Protein AF-A0A2G6GZA6-F1 (afdb_monomer_lite)

Secondary structure (DSSP, 8-state):
-HHHHHTT------S-GGGG---TT--EEE-TTT-EEEETTT--EEEPPPPPHHHHHHHHTTS--

Foldseek 3Di:
DVVCLQQLNDDWAFDPCVQQVDDPPWDKDADQAFQWIAGPRPGGIGGTDHDDPSSVVQNVVSGPD

pLDDT: mean 92.7, std 5.53, range [72.56, 97.94]

Sequence (65 aa):
ERNAINAAFPIMEARDVEALALETGDELEIDLHSGAMKNLSRGGQGMARPFSEVQMDIYKRGGLF

Radius of gyration: 12.83 Å; chains: 1; bounding box: 30×22×31 Å

Structure (mmCIF, N/CA/C/O backbone):
data_AF-A0A2G6GZA6-F1
#
_entry.id   AF-A0A2G6GZA6-F1
#
loop_
_atom_site.group_PDB
_atom_site.id
_atom_site.type_symbol
_atom_site.label_atom_id
_atom_site.label_alt_id
_atom_site.label_comp_id
_atom_site.label_asym_id
_atom_site.label_entity_id
_atom_site.label_seq_id
_atom_site.pdbx_PDB_ins_code
_atom_site.Cartn_x
_atom_site.Cartn_y
_atom_site.Cartn_z
_atom_site.occupancy
_atom_site.B_iso_or_equiv
_atom_site.auth_seq_id
_atom_site.auth_comp_id
_atom_site.auth_asym_id
_atom_site.auth_atom_id
_atom_site.pdbx_PDB_model_num
ATOM 1 N N . GLU A 1 1 ? 12.870 4.359 -2.574 1.00 72.56 1 GLU A N 1
ATOM 2 C CA . GLU A 1 1 ? 12.043 3.619 -3.554 1.00 72.56 1 GLU A CA 1
ATOM 3 C C . GLU A 1 1 ? 12.820 2.653 -4.445 1.00 72.56 1 GLU A C 1
ATOM 5 O O . GLU A 1 1 ? 12.511 1.471 -4.445 1.00 72.56 1 GLU A O 1
ATOM 10 N N . ARG A 1 2 ? 13.862 3.110 -5.155 1.00 82.12 2 ARG A N 1
ATOM 11 C CA . ARG A 1 2 ? 14.584 2.305 -6.162 1.00 82.12 2 ARG A CA 1
ATOM 12 C C . ARG A 1 2 ? 14.993 0.889 -5.721 1.00 82.12 2 ARG A C 1
ATOM 14 O O . ARG A 1 2 ? 14.754 -0.056 -6.457 1.00 82.12 2 ARG A O 1
ATOM 21 N N . ASN A 1 3 ? 15.590 0.723 -4.538 1.00 87.25 3 ASN A N 1
ATOM 22 C CA . ASN A 1 3 ? 16.050 -0.601 -4.089 1.00 87.25 3 ASN A CA 1
ATOM 23 C C . ASN A 1 3 ? 14.889 -1.572 -3.823 1.00 87.25 3 ASN A C 1
ATOM 25 O O . ASN A 1 3 ? 15.009 -2.749 -4.137 1.00 87.25 3 ASN A O 1
ATOM 29 N N . ALA A 1 4 ? 13.774 -1.070 -3.285 1.00 85.19 4 ALA A N 1
ATOM 30 C CA . ALA A 1 4 ? 12.575 -1.868 -3.051 1.00 85.19 4 ALA A CA 1
ATOM 31 C C . ALA A 1 4 ? 11.968 -2.336 -4.379 1.00 85.19 4 ALA A C 1
ATOM 33 O O . ALA A 1 4 ? 11.743 -3.527 -4.558 1.00 85.19 4 ALA A O 1
ATOM 34 N N . ILE A 1 5 ? 11.828 -1.421 -5.346 1.00 81.69 5 ILE A N 1
ATOM 35 C CA . ILE A 1 5 ? 11.350 -1.741 -6.698 1.00 81.69 5 ILE A CA 1
ATOM 36 C C . ILE A 1 5 ? 12.244 -2.806 -7.346 1.00 81.69 5 ILE A C 1
ATOM 38 O O . ILE A 1 5 ? 11.741 -3.810 -7.837 1.00 81.69 5 ILE A O 1
ATOM 42 N N . ASN A 1 6 ? 13.569 -2.637 -7.287 1.00 82.69 6 ASN A N 1
ATOM 43 C CA . ASN A 1 6 ? 14.512 -3.592 -7.876 1.00 82.69 6 ASN A CA 1
ATOM 44 C C . ASN A 1 6 ? 14.414 -4.999 -7.268 1.00 82.69 6 ASN A C 1
ATOM 46 O O . ASN A 1 6 ? 14.702 -5.968 -7.963 1.00 82.69 6 ASN A O 1
ATOM 50 N N . ALA A 1 7 ? 14.015 -5.101 -6.000 1.00 87.81 7 ALA A N 1
ATOM 51 C CA . ALA A 1 7 ? 13.845 -6.355 -5.272 1.00 87.81 7 ALA A CA 1
ATOM 52 C C . ALA A 1 7 ? 12.399 -6.893 -5.303 1.00 87.81 7 ALA A C 1
ATOM 54 O O . ALA A 1 7 ? 12.079 -7.789 -4.529 1.00 87.81 7 ALA A O 1
ATOM 55 N N . ALA A 1 8 ? 11.513 -6.305 -6.122 1.00 88.81 8 ALA A N 1
ATOM 56 C CA . ALA A 1 8 ? 10.068 -6.563 -6.111 1.00 88.81 8 ALA A CA 1
ATOM 57 C C . ALA A 1 8 ? 9.416 -6.454 -4.720 1.00 88.81 8 ALA A C 1
ATOM 59 O O . ALA A 1 8 ? 8.396 -7.080 -4.439 1.00 88.81 8 ALA A O 1
ATOM 60 N N . PHE A 1 9 ? 9.974 -5.617 -3.848 1.00 92.62 9 PHE A N 1
ATOM 61 C CA . PHE A 1 9 ? 9.352 -5.279 -2.580 1.00 92.62 9 PHE A CA 1
ATOM 62 C C . PHE A 1 9 ? 8.329 -4.156 -2.809 1.00 92.62 9 PHE A C 1
ATOM 64 O O . PHE A 1 9 ? 8.722 -3.055 -3.219 1.00 92.62 9 PHE A O 1
ATOM 71 N N . PRO A 1 10 ? 7.026 -4.406 -2.586 1.00 90.50 10 PRO A N 1
ATOM 72 C CA . PRO A 1 10 ? 6.000 -3.446 -2.938 1.00 90.50 10 PRO A CA 1
ATOM 73 C C . PRO A 1 10 ? 6.005 -2.274 -1.955 1.00 90.50 10 PRO A C 1
ATOM 75 O O . PRO A 1 10 ? 5.952 -2.461 -0.742 1.00 90.50 10 PRO A O 1
ATOM 78 N N . ILE A 1 11 ? 6.074 -1.054 -2.486 1.00 92.56 11 ILE A N 1
ATOM 79 C CA . ILE A 1 11 ? 6.073 0.185 -1.705 1.00 92.56 11 ILE A CA 1
ATOM 80 C C . ILE A 1 11 ? 5.144 1.209 -2.354 1.00 92.56 11 ILE A C 1
ATOM 82 O O . ILE A 1 11 ? 5.171 1.389 -3.569 1.00 92.56 11 ILE A O 1
ATOM 86 N N . MET A 1 12 ? 4.329 1.884 -1.551 1.00 92.62 12 MET A N 1
ATOM 87 C CA . MET A 1 12 ? 3.372 2.889 -2.017 1.00 92.62 12 MET A CA 1
ATOM 88 C C . MET A 1 12 ? 3.493 4.157 -1.177 1.00 92.62 12 MET A C 1
ATOM 90 O O . MET A 1 12 ? 3.804 4.097 0.010 1.00 92.62 12 MET A O 1
ATOM 94 N N . GLU A 1 13 ? 3.236 5.303 -1.800 1.00 93.31 13 GLU A N 1
ATOM 95 C CA . GLU A 1 13 ? 3.159 6.598 -1.125 1.00 93.31 13 GLU A CA 1
ATOM 96 C C . GLU A 1 13 ? 1.685 6.934 -0.875 1.00 93.31 13 GLU A C 1
ATOM 98 O O . GLU A 1 13 ? 0.883 6.914 -1.807 1.00 93.31 13 GLU A O 1
ATOM 103 N N . ALA A 1 14 ? 1.321 7.264 0.360 1.00 93.69 14 ALA A N 1
ATOM 104 C CA . ALA A 1 14 ? -0.014 7.725 0.722 1.00 93.69 14 ALA A CA 1
ATOM 105 C C . ALA A 1 14 ? 0.109 8.982 1.581 1.00 93.69 14 ALA A C 1
ATOM 107 O O . ALA A 1 14 ? 0.933 9.026 2.493 1.00 93.69 14 ALA A O 1
ATOM 108 N N . ARG A 1 15 ? -0.689 10.009 1.270 1.00 90.19 15 ARG A N 1
ATOM 109 C CA . ARG A 1 15 ? -0.632 11.297 1.980 1.00 90.19 15 ARG A CA 1
ATOM 110 C C . ARG A 1 15 ? -1.500 11.342 3.232 1.00 90.19 15 ARG A C 1
ATOM 112 O O . ARG A 1 15 ? -1.141 12.057 4.151 1.00 90.19 15 ARG A O 1
ATOM 119 N N . ASP A 1 16 ? -2.575 10.557 3.257 1.00 86.38 16 ASP A N 1
ATOM 120 C CA . ASP A 1 16 ? -3.597 10.590 4.309 1.00 86.38 16 ASP A CA 1
ATOM 121 C C . ASP A 1 16 ? -3.760 9.199 4.945 1.00 86.38 16 ASP A C 1
ATOM 123 O O . ASP A 1 16 ? -4.828 8.583 4.904 1.00 86.38 16 ASP A O 1
ATOM 127 N N . VAL A 1 17 ? -2.671 8.649 5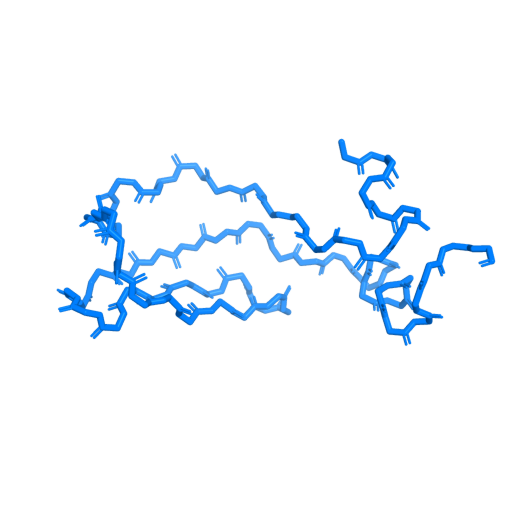.491 1.00 92.00 17 VAL A N 1
ATOM 128 C CA . VAL A 1 17 ? -2.691 7.327 6.152 1.00 92.00 17 VAL A CA 1
ATOM 129 C C . VAL A 1 17 ? -3.458 7.352 7.473 1.00 92.00 17 VAL A C 1
ATOM 131 O O . VAL A 1 17 ? -3.950 6.323 7.929 1.00 92.00 17 VAL A O 1
ATOM 134 N N . GLU A 1 18 ? -3.617 8.530 8.070 1.00 93.31 18 GLU A N 1
ATOM 135 C CA . GLU A 1 18 ? -4.352 8.760 9.309 1.00 93.31 18 GLU A CA 1
ATOM 136 C C . GLU A 1 18 ? -5.833 8.375 9.173 1.00 93.31 18 GLU A C 1
ATOM 138 O O . GLU A 1 18 ? -6.436 7.910 10.140 1.0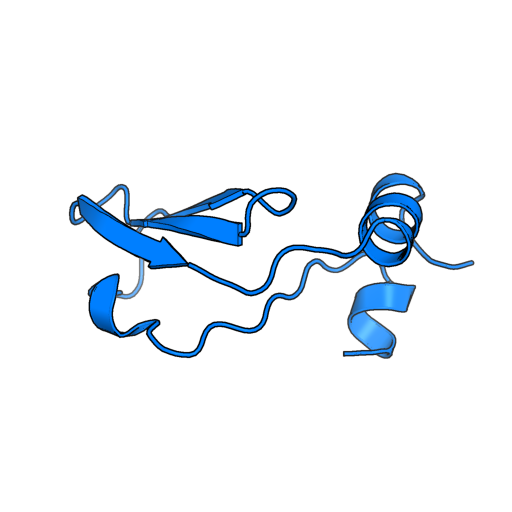0 93.31 18 GLU A O 1
ATOM 143 N N . ALA A 1 19 ? -6.406 8.478 7.966 1.00 93.94 19 ALA A N 1
ATOM 144 C CA . ALA A 1 19 ? -7.780 8.061 7.673 1.00 93.94 19 ALA A CA 1
ATOM 145 C C . ALA A 1 19 ? -8.014 6.546 7.863 1.00 93.94 19 ALA A C 1
ATOM 147 O O . ALA A 1 19 ? -9.156 6.100 7.995 1.00 93.94 19 ALA A O 1
ATOM 148 N N . LEU A 1 20 ? -6.941 5.748 7.913 1.00 95.56 20 LEU A N 1
ATOM 149 C CA . LEU A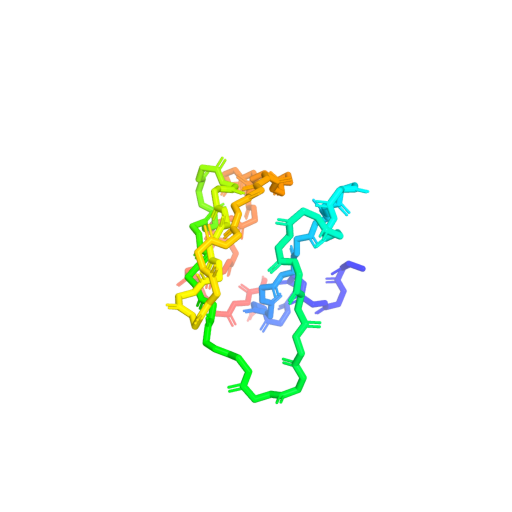 1 20 ? -7.005 4.312 8.183 1.00 95.56 20 LEU A CA 1
ATOM 150 C C . LEU A 1 20 ? -7.068 3.975 9.682 1.00 95.56 20 LEU A C 1
ATOM 152 O O . LEU A 1 20 ? -7.340 2.820 10.010 1.00 95.56 20 LEU A O 1
ATOM 156 N N . ALA A 1 21 ? -6.827 4.945 10.576 1.00 95.88 21 ALA A N 1
ATOM 157 C CA . ALA A 1 21 ? -6.828 4.769 12.033 1.00 95.88 21 ALA A CA 1
ATOM 158 C C . ALA A 1 21 ? -5.984 3.565 12.509 1.00 95.88 21 ALA A C 1
ATOM 160 O O . ALA A 1 21 ? -6.444 2.772 13.327 1.00 95.88 21 ALA A O 1
ATOM 161 N N . LEU A 1 22 ? -4.778 3.413 11.950 1.00 95.81 22 LEU A N 1
ATOM 162 C CA . LEU A 1 22 ? -3.927 2.232 12.128 1.00 95.81 22 LEU A CA 1
ATOM 163 C C . LEU A 1 22 ? -3.460 2.037 13.572 1.00 95.81 22 LEU A C 1
ATOM 165 O O . LEU A 1 22 ? -2.915 2.954 14.188 1.00 95.81 22 LEU A O 1
ATOM 169 N N . GLU A 1 23 ? -3.549 0.800 14.046 1.00 96.75 23 GLU A N 1
ATOM 170 C CA . GLU A 1 23 ? -2.875 0.323 15.250 1.00 96.75 23 GLU A CA 1
ATOM 171 C C . GLU A 1 23 ? -2.040 -0.935 14.965 1.00 96.75 23 GLU A C 1
ATOM 173 O O . GLU A 1 23 ? -2.242 -1.658 13.987 1.00 96.75 23 GLU A O 1
ATOM 178 N N . THR A 1 24 ? -1.057 -1.203 15.828 1.00 97.12 24 THR A N 1
ATOM 179 C CA . THR A 1 24 ? -0.225 -2.407 15.720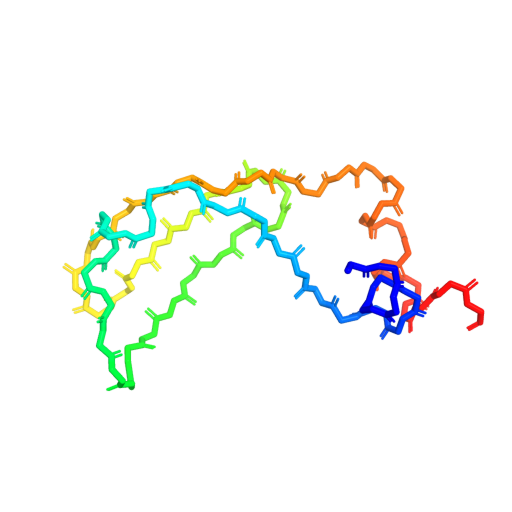 1.00 97.12 24 THR A CA 1
ATOM 180 C C . THR A 1 24 ? -1.090 -3.661 15.810 1.00 97.12 24 THR A C 1
ATOM 182 O O . THR A 1 24 ? -1.778 -3.870 16.807 1.00 97.12 24 THR A O 1
ATOM 185 N N . GLY A 1 25 ? -0.980 -4.525 14.801 1.00 97.25 25 GLY A N 1
ATOM 186 C CA . GLY A 1 25 ? -1.742 -5.772 14.713 1.00 97.25 25 GLY A CA 1
ATOM 187 C C . GLY A 1 25 ? -3.011 -5.679 13.864 1.00 97.25 25 GLY A C 1
ATOM 188 O O . GLY A 1 25 ? -3.651 -6.707 13.672 1.00 97.25 25 GLY A O 1
ATOM 189 N N . ASP A 1 26 ? -3.356 -4.500 13.337 1.00 97.38 26 ASP A N 1
ATOM 190 C CA . ASP A 1 26 ? -4.457 -4.365 12.383 1.00 97.38 26 ASP A CA 1
ATOM 191 C C . ASP A 1 26 ? -4.155 -5.094 11.061 1.00 97.38 26 ASP A C 1
ATOM 193 O O . ASP A 1 26 ? -3.022 -5.108 10.566 1.00 97.38 26 ASP A O 1
ATOM 197 N N . GLU A 1 27 ? -5.203 -5.650 10.456 1.00 97.94 27 GLU A N 1
ATOM 198 C CA . GLU A 1 27 ? -5.152 -6.228 9.116 1.00 97.94 27 GLU A CA 1
ATOM 199 C C . GLU A 1 27 ? -5.534 -5.184 8.065 1.00 97.94 27 GLU A C 1
ATOM 201 O O . GLU A 1 27 ? -6.534 -4.468 8.190 1.00 97.94 27 GLU A O 1
ATOM 206 N N . LEU A 1 28 ? -4.741 -5.118 6.995 1.00 96.94 28 LEU A N 1
ATOM 207 C CA . LEU A 1 28 ? -4.923 -4.170 5.904 1.00 96.94 28 LEU A CA 1
ATOM 208 C C . LEU A 1 28 ? -5.112 -4.895 4.576 1.00 96.94 28 LEU A C 1
ATOM 210 O O . LEU A 1 28 ? -4.354 -5.801 4.236 1.00 96.94 28 LEU A O 1
ATOM 214 N N . GLU A 1 29 ? -6.079 -4.426 3.798 1.00 97.19 29 GLU A N 1
ATOM 215 C CA . GLU A 1 29 ? -6.208 -4.736 2.380 1.00 97.19 29 GLU A CA 1
ATOM 216 C C . GLU A 1 29 ? -5.697 -3.544 1.571 1.00 97.19 29 GLU A C 1
ATOM 218 O O . GLU A 1 29 ? -6.105 -2.402 1.799 1.00 97.19 29 GLU A O 1
ATOM 223 N N . ILE A 1 30 ? -4.779 -3.806 0.641 1.00 96.06 30 ILE A N 1
ATOM 224 C CA . ILE A 1 30 ? -4.186 -2.786 -0.223 1.00 96.06 30 ILE A CA 1
ATOM 225 C C . ILE A 1 30 ? -4.199 -3.296 -1.660 1.00 96.06 30 ILE A C 1
ATOM 227 O O . ILE A 1 30 ? -3.604 -4.329 -1.971 1.00 96.06 30 ILE A O 1
ATOM 231 N N . ASP A 1 31 ? -4.840 -2.542 -2.546 1.00 96.88 31 ASP A N 1
ATOM 232 C CA . ASP A 1 31 ? -4.821 -2.783 -3.982 1.00 96.88 31 ASP A CA 1
ATOM 233 C C . ASP A 1 31 ? -3.703 -1.957 -4.630 1.00 96.88 31 ASP A C 1
ATOM 235 O O . ASP A 1 31 ? -3.794 -0.736 -4.780 1.00 96.88 31 ASP A O 1
ATOM 239 N N . LEU A 1 32 ? -2.641 -2.645 -5.053 1.00 96.00 32 LEU A N 1
ATOM 240 C CA . LEU A 1 32 ? -1.480 -2.029 -5.700 1.00 96.00 32 LEU A CA 1
ATOM 241 C C . LEU A 1 32 ? -1.825 -1.346 -7.036 1.00 96.00 32 LEU A C 1
ATOM 243 O O . LEU A 1 32 ? -1.116 -0.428 -7.449 1.00 96.00 32 LEU A O 1
ATOM 247 N N . HIS A 1 33 ? -2.877 -1.794 -7.726 1.00 95.50 33 HIS A N 1
ATOM 248 C CA . HIS A 1 33 ? -3.279 -1.282 -9.034 1.00 95.50 33 HIS A CA 1
ATOM 249 C C . HIS A 1 33 ? -4.138 -0.022 -8.919 1.00 95.50 33 HIS A C 1
ATOM 251 O O . HIS A 1 33 ? -3.881 0.953 -9.621 1.00 95.50 33 HIS A O 1
ATOM 257 N N . SER A 1 34 ? -5.147 -0.019 -8.044 1.00 96.81 34 SER A N 1
ATOM 258 C CA . SER A 1 34 ? -6.014 1.156 -7.863 1.00 96.81 34 SER A CA 1
ATOM 259 C C . SER A 1 34 ? -5.469 2.166 -6.852 1.00 96.81 34 SER A C 1
ATOM 261 O O . SER A 1 34 ? -5.806 3.346 -6.930 1.00 96.81 34 SER A O 1
ATOM 263 N N . GLY A 1 35 ? -4.621 1.730 -5.917 1.00 95.94 35 GLY A N 1
ATOM 264 C CA . GLY A 1 35 ? -4.220 2.532 -4.765 1.00 95.94 35 GLY A CA 1
ATOM 265 C C . GLY A 1 35 ? -5.197 2.453 -3.593 1.00 95.94 35 GLY A C 1
ATOM 266 O O . GLY A 1 35 ? -4.940 3.081 -2.570 1.00 95.94 35 GLY A O 1
ATOM 267 N N . ALA A 1 36 ? -6.306 1.715 -3.708 1.00 97.38 36 ALA A N 1
ATOM 268 C CA . ALA A 1 36 ? -7.280 1.603 -2.630 1.00 97.38 36 ALA A CA 1
ATOM 269 C C . ALA A 1 36 ? -6.675 0.901 -1.408 1.00 97.38 36 ALA A C 1
ATOM 271 O O . ALA A 1 36 ? -6.045 -0.150 -1.523 1.00 97.38 36 ALA A O 1
ATOM 272 N N . MET A 1 37 ? -6.891 1.485 -0.232 1.00 96.75 37 MET A N 1
ATOM 273 C CA . MET A 1 37 ? -6.461 0.936 1.049 1.00 96.75 37 MET A CA 1
ATOM 274 C C . MET A 1 37 ? -7.649 0.835 1.996 1.00 96.75 37 MET A C 1
ATOM 276 O O . MET A 1 37 ? -8.453 1.767 2.099 1.00 96.75 37 MET A O 1
ATOM 280 N N . LYS A 1 38 ? -7.722 -0.265 2.741 1.00 97.38 38 LYS A N 1
ATOM 281 C CA . LYS A 1 38 ? -8.752 -0.497 3.747 1.00 97.38 38 LYS A CA 1
ATOM 282 C C . LYS A 1 38 ? -8.161 -1.163 4.981 1.00 97.38 38 LYS A C 1
ATOM 284 O O . LYS A 1 38 ? -7.533 -2.211 4.891 1.00 97.38 38 LYS A O 1
ATOM 289 N N . ASN A 1 39 ? -8.428 -0.582 6.143 1.00 97.88 39 ASN A N 1
ATOM 290 C CA . ASN A 1 39 ? -8.230 -1.236 7.427 1.00 97.88 39 ASN A CA 1
ATOM 291 C C . ASN A 1 39 ? -9.404 -2.189 7.673 1.00 97.88 39 ASN A C 1
ATOM 293 O O . ASN A 1 39 ? -10.542 -1.754 7.858 1.00 97.88 39 ASN A O 1
ATOM 297 N N . LEU A 1 40 ? -9.140 -3.493 7.639 1.00 97.88 40 LEU A N 1
ATOM 298 C CA . LEU A 1 40 ? -10.153 -4.530 7.832 1.00 97.88 40 LEU A CA 1
ATOM 299 C C . LEU A 1 40 ? -10.569 -4.659 9.301 1.00 97.88 40 LEU A C 1
ATOM 301 O O . LEU A 1 40 ? -11.703 -5.040 9.581 1.00 97.88 40 LEU A O 1
ATOM 305 N N . SER A 1 41 ? -9.689 -4.281 10.227 1.00 97.75 41 SER A N 1
ATOM 306 C CA . SER A 1 41 ? -9.938 -4.329 11.669 1.00 97.75 41 SER A CA 1
ATOM 307 C C . SER A 1 41 ? -10.803 -3.162 12.156 1.00 97.75 41 SER A C 1
ATOM 309 O O . SER A 1 41 ? -11.575 -3.322 13.101 1.00 97.75 41 SER A O 1
ATOM 311 N N . ARG A 1 42 ? -10.700 -1.988 11.514 1.00 93.88 42 ARG A N 1
ATOM 312 C CA . ARG A 1 42 ? -11.333 -0.734 11.988 1.00 93.88 42 ARG A CA 1
ATOM 313 C C . ARG A 1 42 ? -12.268 -0.062 10.991 1.00 93.88 42 ARG A C 1
ATOM 315 O O . ARG A 1 42 ? -12.988 0.862 11.356 1.00 93.88 42 ARG A O 1
ATOM 322 N N . GLY A 1 43 ? -12.268 -0.504 9.735 1.00 92.31 43 GLY A N 1
ATOM 323 C CA . GLY A 1 43 ? -13.115 0.038 8.670 1.00 92.31 43 GLY A CA 1
ATOM 324 C C . GLY A 1 43 ? -12.616 1.344 8.041 1.00 92.31 43 GLY A C 1
ATOM 325 O O . GLY A 1 43 ? -13.278 1.854 7.135 1.00 92.31 43 GLY A O 1
ATOM 326 N N . GLY A 1 44 ? -11.467 1.870 8.484 1.00 96.19 44 GLY A N 1
ATOM 327 C CA . GLY A 1 44 ? -10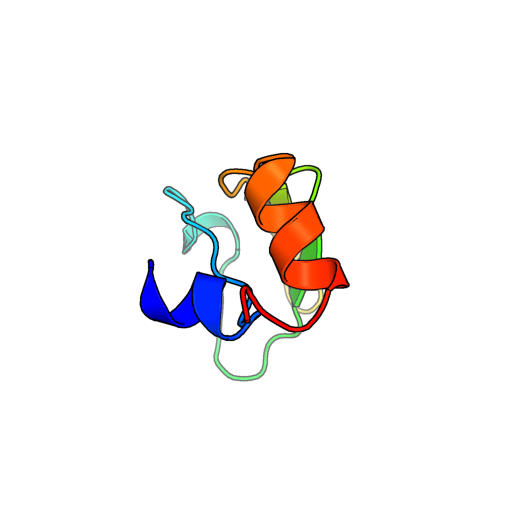.818 3.036 7.879 1.00 96.19 44 GLY A CA 1
ATOM 328 C C . GLY A 1 44 ? -10.462 2.786 6.412 1.00 96.19 44 GLY A C 1
ATOM 329 O O . GLY A 1 44 ? -10.127 1.664 6.030 1.00 96.19 44 GLY A O 1
ATOM 330 N N . GLN A 1 45 ? -10.549 3.821 5.580 1.00 96.81 45 GLN A N 1
ATOM 331 C CA . GLN A 1 45 ? -10.298 3.740 4.137 1.00 96.81 45 GLN A CA 1
ATOM 332 C C . GLN A 1 45 ? -9.431 4.908 3.681 1.00 96.81 45 GLN A C 1
ATOM 334 O O . GLN A 1 45 ? -9.497 5.998 4.245 1.00 96.81 45 GLN A O 1
ATOM 339 N N . GLY A 1 46 ? -8.635 4.680 2.642 1.00 95.62 46 GLY A N 1
ATOM 340 C CA . GLY A 1 46 ? -7.753 5.693 2.083 1.00 95.62 46 GLY A CA 1
ATOM 341 C C . GLY A 1 46 ? -7.286 5.343 0.677 1.00 95.62 46 GLY A C 1
ATOM 342 O O . GLY A 1 46 ? -7.590 4.274 0.148 1.00 95.62 46 GLY A O 1
ATOM 343 N N . MET A 1 47 ? -6.531 6.263 0.082 1.00 96.12 47 MET A N 1
ATOM 344 C CA . MET A 1 47 ? -5.939 6.094 -1.241 1.00 96.12 47 MET A CA 1
ATOM 345 C C . MET A 1 47 ? -4.438 6.352 -1.180 1.00 96.12 47 MET A C 1
ATOM 347 O O . MET A 1 47 ? -3.984 7.401 -0.720 1.00 96.12 47 MET A O 1
ATOM 351 N N . ALA A 1 48 ? -3.672 5.389 -1.665 1.00 96.31 48 ALA A N 1
ATOM 352 C CA . ALA A 1 48 ? -2.268 5.535 -1.986 1.00 96.31 48 ALA A CA 1
ATOM 353 C C . ALA A 1 48 ? -2.102 5.870 -3.470 1.00 96.31 48 ALA A C 1
ATOM 355 O O . ALA A 1 48 ? -3.012 5.713 -4.288 1.00 96.31 48 ALA A O 1
ATOM 356 N N . ARG A 1 49 ? -0.902 6.303 -3.843 1.00 96.12 49 ARG A N 1
ATOM 357 C CA . ARG A 1 49 ? -0.511 6.409 -5.240 1.00 96.12 49 ARG A CA 1
ATOM 358 C C . ARG A 1 49 ? -0.426 4.995 -5.837 1.00 96.12 49 ARG A C 1
ATOM 360 O O . ARG A 1 49 ? 0.360 4.193 -5.327 1.00 96.12 49 ARG A O 1
ATOM 367 N N . PRO A 1 50 ? -1.186 4.686 -6.901 1.00 96.25 50 PRO A N 1
ATOM 368 C CA . PRO A 1 50 ? -1.151 3.370 -7.525 1.00 96.25 50 PRO A CA 1
ATOM 369 C C . PRO A 1 50 ? 0.220 3.086 -8.139 1.00 96.25 50 PRO A C 1
ATOM 371 O O . PRO A 1 50 ? 0.960 4.007 -8.509 1.00 96.25 50 PRO A O 1
ATOM 374 N N . PHE A 1 51 ? 0.541 1.803 -8.294 1.00 95.19 51 PHE A N 1
ATOM 375 C CA . PHE A 1 51 ? 1.693 1.397 -9.088 1.00 95.19 51 PHE A CA 1
ATOM 376 C C . PHE A 1 51 ? 1.512 1.853 -10.532 1.00 95.19 51 PHE A C 1
ATOM 378 O O . PHE A 1 51 ? 0.461 1.666 -11.140 1.00 95.19 51 PHE A O 1
ATOM 385 N N . SER A 1 52 ? 2.578 2.401 -11.108 1.00 94.19 52 SER A N 1
ATOM 386 C CA . SE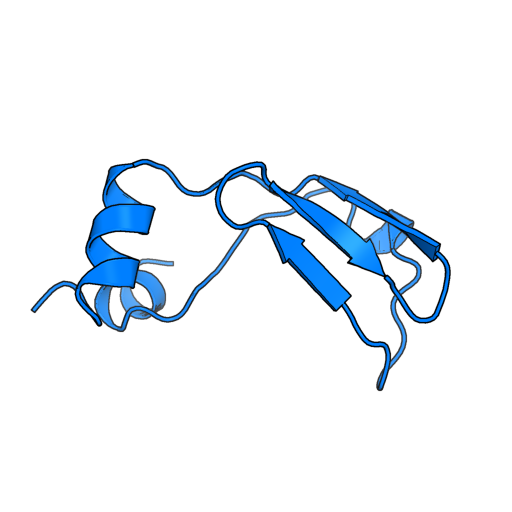R A 1 52 ? 2.673 2.514 -12.562 1.00 94.19 52 SER A CA 1
ATOM 387 C C . SER A 1 52 ? 2.735 1.129 -13.212 1.00 94.19 52 SER A C 1
ATOM 389 O O . SER A 1 52 ? 3.137 0.150 -12.578 1.00 94.19 52 SER A O 1
ATOM 391 N N . GLU A 1 53 ? 2.418 1.054 -14.506 1.00 94.31 53 GLU A N 1
ATOM 392 C CA . GLU A 1 53 ? 2.543 -0.186 -15.286 1.00 94.31 53 GLU A CA 1
ATOM 393 C C . GLU A 1 53 ? 3.954 -0.787 -15.179 1.00 94.31 53 GLU A C 1
ATOM 395 O O . GLU A 1 53 ? 4.107 -1.980 -14.934 1.00 94.31 53 GLU A O 1
ATOM 400 N N . VAL A 1 54 ? 4.992 0.056 -15.230 1.00 92.12 54 VAL A N 1
ATOM 401 C CA . VAL A 1 54 ? 6.394 -0.374 -15.095 1.00 92.12 54 VAL A CA 1
ATOM 402 C C . VAL A 1 54 ? 6.672 -0.989 -13.719 1.00 92.12 54 VAL A C 1
ATOM 404 O O . VAL A 1 54 ? 7.325 -2.025 -13.627 1.00 92.12 54 VAL A O 1
ATOM 407 N N . GLN A 1 55 ? 6.176 -0.382 -12.637 1.00 92.88 55 GLN A N 1
ATOM 408 C CA . GLN A 1 55 ? 6.344 -0.932 -11.286 1.00 92.88 55 GLN A CA 1
ATOM 409 C C . GLN A 1 55 ? 5.597 -2.260 -11.123 1.00 92.88 55 GLN A C 1
ATOM 411 O O . GLN A 1 55 ? 6.128 -3.182 -10.506 1.00 92.88 55 GLN A O 1
ATOM 416 N N . MET A 1 56 ? 4.397 -2.371 -11.699 1.00 94.56 56 MET A N 1
ATOM 417 C CA . MET A 1 56 ? 3.605 -3.601 -11.686 1.00 94.56 56 MET A CA 1
ATOM 418 C C . MET A 1 56 ? 4.305 -4.735 -12.445 1.00 94.56 56 MET A C 1
ATOM 420 O O . MET A 1 56 ? 4.344 -5.867 -11.963 1.00 94.56 56 MET A O 1
ATOM 424 N N . ASP A 1 57 ? 4.906 -4.436 -13.595 1.00 93.75 57 ASP A N 1
ATOM 425 C CA . ASP A 1 57 ? 5.660 -5.411 -14.382 1.00 93.75 57 ASP A CA 1
ATOM 426 C C . ASP A 1 57 ? 6.918 -5.897 -13.658 1.00 93.75 57 ASP A C 1
ATOM 428 O O . ASP A 1 57 ? 7.179 -7.100 -13.628 1.00 93.75 57 ASP A O 1
ATOM 432 N N . ILE A 1 58 ? 7.681 -4.988 -13.041 1.00 92.06 58 ILE A N 1
ATOM 433 C CA . ILE A 1 58 ? 8.861 -5.344 -12.236 1.00 92.06 58 ILE A CA 1
ATOM 434 C C . ILE A 1 58 ? 8.449 -6.216 -11.044 1.00 92.06 58 ILE A C 1
ATOM 436 O O . ILE A 1 58 ? 9.079 -7.239 -10.776 1.00 92.06 58 ILE A O 1
ATOM 440 N N . TYR A 1 59 ? 7.363 -5.849 -10.360 1.00 93.25 59 TYR A N 1
ATOM 441 C CA . TYR A 1 59 ? 6.834 -6.611 -9.232 1.00 93.25 59 TYR A CA 1
ATOM 442 C C . TYR A 1 59 ? 6.451 -8.042 -9.636 1.00 93.25 59 TYR A C 1
ATOM 444 O O . TYR A 1 59 ? 6.906 -9.003 -9.018 1.00 93.25 59 TYR A O 1
ATOM 452 N N . LYS A 1 60 ? 5.691 -8.205 -10.728 1.00 92.75 60 LYS A N 1
ATOM 453 C CA . LYS A 1 60 ? 5.271 -9.523 -11.241 1.00 92.75 60 LYS A CA 1
ATOM 454 C C . LYS A 1 60 ? 6.433 -10.395 -11.721 1.00 92.75 60 LYS A C 1
ATOM 456 O O . LYS A 1 60 ? 6.306 -11.616 -11.722 1.00 92.75 60 LYS A O 1
ATOM 461 N N . ARG A 1 61 ? 7.551 -9.791 -12.133 1.00 93.00 61 ARG A N 1
ATOM 462 C CA . ARG A 1 61 ? 8.774 -10.504 -12.540 1.00 93.00 61 ARG A CA 1
ATOM 463 C C . ARG A 1 61 ? 9.627 -10.969 -11.355 1.00 93.00 61 ARG A C 1
ATOM 465 O O . ARG A 1 61 ? 10.577 -11.711 -11.574 1.00 93.00 61 ARG A O 1
ATOM 472 N N . GLY A 1 62 ? 9.292 -10.574 -10.124 1.00 89.88 62 GLY A N 1
ATOM 473 C CA . GLY A 1 62 ? 10.066 -10.914 -8.925 1.00 89.88 62 GLY A CA 1
ATOM 474 C C . GLY A 1 62 ? 11.319 -10.055 -8.726 1.00 89.88 62 GLY A C 1
ATOM 475 O O . GLY A 1 62 ? 12.121 -10.339 -7.842 1.00 89.88 62 GLY A O 1
ATOM 476 N N . GLY A 1 63 ? 11.477 -8.994 -9.516 1.00 85.12 63 GLY A N 1
ATOM 477 C CA . GLY A 1 63 ? 12.600 -8.071 -9.440 1.00 85.12 63 GLY A CA 1
ATOM 478 C C . GLY A 1 63 ? 12.917 -7.471 -10.802 1.00 85.12 63 GLY A C 1
ATOM 479 O O . GLY A 1 63 ? 12.333 -7.836 -11.823 1.00 85.12 63 GLY A O 1
ATOM 480 N N . LEU A 1 64 ? 13.839 -6.510 -10.814 1.00 79.50 64 LEU A N 1
ATOM 481 C CA . LEU A 1 64 ? 14.302 -5.877 -12.054 1.00 79.50 64 LEU A CA 1
ATOM 482 C C . LEU A 1 64 ? 15.395 -6.700 -12.769 1.00 79.50 64 LEU A C 1
ATOM 484 O O . LEU A 1 64 ? 15.670 -6.437 -13.940 1.00 79.50 64 LEU A O 1
ATOM 488 N N . PHE A 1 65 ? 16.009 -7.671 -12.084 1.00 74.38 65 PHE A N 1
ATOM 489 C CA . PHE A 1 65 ? 17.179 -8.428 -12.542 1.00 74.38 65 PHE A CA 1
ATOM 490 C C . PHE A 1 65 ? 17.018 -9.927 -12.317 1.00 74.38 65 PHE A C 1
ATOM 492 O O . PHE A 1 65 ? 16.421 -10.291 -11.281 1.00 74.38 65 PHE A O 1
#